Protein AF-A0A2V1AL16-F1 (afdb_monomer)

Nearest PDB structures (foldseek):
  6m6v-assembly1_A  TM=3.620E-01  e=5.597E-01  Shewanella oneidensis MR-1
  3s55-assembly2_G  TM=5.276E-01  e=3.632E+00  Mycobacteroides abscessus ATCC 19977
  3s55-assembly1_C  TM=5.283E-01  e=9.846E+00  Mycobacteroides abscessus ATCC 19977

Sequence (137 aa):
MDQFATSSAKLKAVLPACAETHNATAFFKFTGDDHTVYLQTIDGVSSRDIDELGMDNREGNERVAKADAFMRCIWDSGADCSFAPSENTIKYDEVMNDTPESWAQAAEGAADSYFRMQQYVNHHHPEACIPCESEPL

Organism: NCBI:txid1231522

Foldseek 3Di:
DQLLVQLVVLCVVQVVVLCVVFVWDWDWFQFLAHIEIETQDTPNHGLVVLVVVDLVCCVPDPRSVSVVVSCVSSVVSVHHYDYDNDPVVDDCVGTDDSDPVSSVSSVVVVVVVVVVVVVVCCVPPVVPDDPPPDDDD

Structure (mmCIF, N/CA/C/O backbone):
data_AF-A0A2V1AL16-F1
#
_entry.id   AF-A0A2V1AL16-F1
#
loop_
_atom_site.group_PDB
_atom_site.id
_atom_site.type_symbol
_atom_site.label_atom_id
_atom_site.label_alt_id
_atom_site.label_comp_id
_atom_site.label_asym_id
_atom_site.label_entity_id
_atom_site.label_seq_id
_atom_site.pdbx_PDB_ins_code
_atom_site.Cartn_x
_atom_site.Cartn_y
_atom_site.Cartn_z
_atom_site.occupancy
_atom_site.B_iso_or_equiv
_atom_site.auth_seq_id
_atom_site.auth_comp_id
_atom_site.auth_asym_id
_atom_site.auth_atom_id
_atom_site.pdbx_PDB_model_num
ATOM 1 N N . MET A 1 1 ? 2.500 -8.222 -19.487 1.00 54.00 1 MET A N 1
ATOM 2 C CA . MET A 1 1 ? 1.603 -7.187 -18.935 1.00 54.00 1 MET A CA 1
ATOM 3 C C . MET A 1 1 ? 2.444 -6.421 -17.932 1.00 54.00 1 MET A C 1
ATOM 5 O O . MET A 1 1 ? 3.154 -7.084 -17.190 1.00 54.00 1 MET A O 1
ATOM 9 N N . ASP A 1 2 ? 2.473 -5.092 -17.996 1.00 83.56 2 ASP A N 1
ATOM 10 C CA . ASP A 1 2 ? 3.287 -4.264 -17.094 1.00 83.56 2 ASP A CA 1
ATOM 11 C C . ASP A 1 2 ? 2.801 -4.460 -15.643 1.00 83.56 2 ASP A C 1
ATOM 13 O O . ASP A 1 2 ? 1.608 -4.292 -15.353 1.00 83.56 2 ASP A O 1
ATOM 17 N N . GLN A 1 3 ? 3.700 -4.921 -14.768 1.00 89.00 3 GLN A N 1
ATOM 18 C CA . GLN A 1 3 ? 3.400 -5.233 -13.369 1.00 89.00 3 GLN A CA 1
ATOM 19 C C . GLN A 1 3 ? 2.920 -3.986 -12.625 1.00 89.00 3 GLN A C 1
ATOM 21 O O . GLN A 1 3 ? 1.909 -4.061 -11.926 1.00 89.00 3 GLN A O 1
ATOM 26 N N . PHE A 1 4 ? 3.560 -2.838 -12.851 1.00 92.81 4 PHE A N 1
ATOM 27 C CA . PHE A 1 4 ? 3.212 -1.579 -12.199 1.00 92.81 4 PHE A CA 1
ATOM 28 C C . PHE A 1 4 ? 1.850 -1.071 -12.670 1.00 92.81 4 PHE A C 1
ATOM 30 O O . PHE A 1 4 ? 1.002 -0.709 -11.855 1.00 92.81 4 PHE A O 1
ATOM 37 N N . ALA A 1 5 ? 1.571 -1.157 -13.974 1.00 93.00 5 ALA A N 1
ATOM 38 C CA . ALA A 1 5 ? 0.250 -0.822 -14.504 1.00 93.00 5 ALA A CA 1
ATOM 39 C C . ALA A 1 5 ? -0.857 -1.700 -13.893 1.00 93.00 5 ALA A C 1
ATOM 41 O O . ALA A 1 5 ? -1.951 -1.223 -13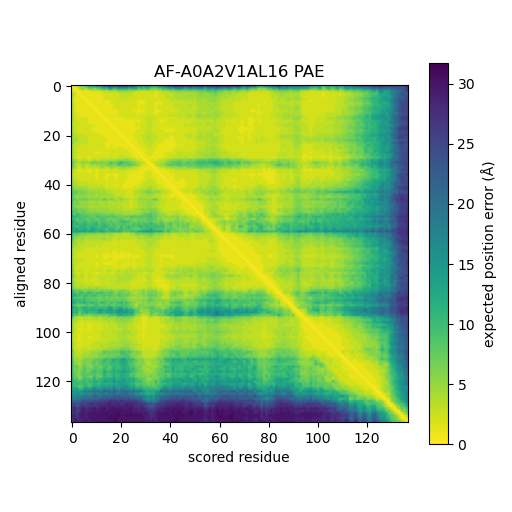.577 1.00 93.00 5 ALA A O 1
ATOM 42 N N . THR A 1 6 ? -0.568 -2.991 -13.712 1.00 93.62 6 THR A N 1
ATOM 43 C CA . THR A 1 6 ? -1.506 -3.957 -13.128 1.00 93.62 6 THR A CA 1
ATOM 44 C C . THR A 1 6 ? -1.742 -3.675 -11.642 1.00 93.62 6 THR A C 1
ATOM 46 O O . THR A 1 6 ? -2.897 -3.647 -11.215 1.00 93.62 6 THR A O 1
ATOM 49 N N . SER A 1 7 ? -0.677 -3.432 -10.873 1.00 94.19 7 SER A N 1
ATOM 50 C CA . SER A 1 7 ? -0.742 -3.086 -9.446 1.00 94.19 7 SER A CA 1
ATOM 51 C C . SER A 1 7 ? -1.509 -1.779 -9.224 1.00 94.19 7 SER A C 1
ATOM 53 O O . SER A 1 7 ? -2.507 -1.763 -8.500 1.00 94.19 7 SER A O 1
ATOM 55 N N . SER A 1 8 ? -1.164 -0.721 -9.968 1.00 95.44 8 SER A N 1
ATOM 56 C CA . SER A 1 8 ? -1.859 0.574 -9.945 1.00 95.44 8 SER A CA 1
ATOM 57 C C . SER A 1 8 ? -3.364 0.434 -10.202 1.00 95.44 8 SER A C 1
ATOM 59 O O . SER A 1 8 ? -4.188 0.958 -9.447 1.00 95.44 8 SER A O 1
ATOM 61 N N . ALA A 1 9 ? -3.751 -0.304 -11.250 1.00 95.38 9 ALA A N 1
ATOM 62 C CA . ALA A 1 9 ? -5.157 -0.513 -11.587 1.00 95.38 9 ALA A CA 1
ATOM 63 C C . ALA A 1 9 ? -5.909 -1.286 -10.492 1.00 95.38 9 ALA A C 1
ATOM 65 O O . ALA A 1 9 ? -7.030 -0.914 -10.135 1.00 95.38 9 ALA A O 1
ATOM 66 N N . LYS A 1 10 ? -5.291 -2.333 -9.928 1.00 95.81 10 LYS A N 1
ATOM 67 C CA . LYS A 1 10 ? -5.871 -3.105 -8.822 1.00 95.81 10 LYS A CA 1
ATOM 68 C C . LYS A 1 10 ? -6.029 -2.259 -7.564 1.00 95.81 10 LYS A C 1
ATOM 70 O O . LYS A 1 10 ? -7.109 -2.269 -6.983 1.00 95.81 10 LYS A O 1
ATOM 75 N N . LEU A 1 11 ? -5.013 -1.491 -7.171 1.00 96.25 11 LEU A N 1
ATOM 76 C CA . LEU A 1 11 ? -5.077 -0.603 -6.007 1.00 96.25 11 LEU A CA 1
ATOM 77 C C . LEU A 1 11 ? -6.179 0.445 -6.150 1.00 96.25 11 LEU A C 1
ATOM 79 O O . LEU A 1 11 ? -6.966 0.628 -5.225 1.00 96.25 11 LEU A O 1
ATOM 83 N N . LYS A 1 12 ? -6.299 1.083 -7.321 1.00 96.12 12 LYS A N 1
ATOM 84 C CA . LYS A 1 12 ? -7.371 2.056 -7.600 1.00 96.12 12 LYS A CA 1
ATOM 85 C C . LYS A 1 12 ? -8.770 1.446 -7.463 1.00 96.12 12 LYS A C 1
ATOM 87 O O . LYS A 1 12 ? -9.699 2.160 -7.098 1.00 96.12 12 LYS A O 1
ATOM 92 N N . ALA A 1 13 ? -8.920 0.151 -7.742 1.00 95.56 13 ALA A N 1
ATOM 93 C CA . ALA A 1 13 ? -10.191 -0.558 -7.620 1.00 95.56 13 ALA A CA 1
ATOM 94 C C . ALA A 1 13 ? -10.463 -1.081 -6.198 1.00 95.56 13 ALA A C 1
ATOM 96 O O . ALA A 1 13 ? -11.575 -0.946 -5.694 1.00 95.56 13 ALA A O 1
ATOM 97 N N . VAL A 1 14 ? -9.463 -1.692 -5.559 1.00 96.25 14 VAL A N 1
ATOM 98 C CA . VAL A 1 14 ? -9.622 -2.467 -4.319 1.00 96.25 14 VAL A CA 1
ATOM 99 C C . VAL A 1 14 ? -9.445 -1.605 -3.071 1.00 96.25 14 VAL A C 1
ATOM 101 O O . VAL A 1 14 ? -10.194 -1.772 -2.110 1.00 96.25 14 VAL A O 1
ATOM 104 N N . LEU A 1 15 ? -8.502 -0.654 -3.076 1.00 96.69 15 LEU A N 1
ATOM 105 C CA . LEU A 1 15 ? -8.163 0.120 -1.880 1.00 96.69 15 LEU A CA 1
ATOM 106 C C . LEU A 1 15 ? -9.364 0.883 -1.293 1.00 96.69 15 LEU A C 1
ATOM 108 O O . LEU A 1 15 ? -9.549 0.787 -0.080 1.00 96.69 15 LEU A O 1
ATOM 112 N N . PRO A 1 16 ? -10.216 1.578 -2.080 1.00 97.50 16 PRO A N 1
ATOM 113 C CA . PRO A 1 16 ? -11.381 2.266 -1.521 1.00 97.50 16 PRO A CA 1
ATOM 114 C C . PRO A 1 16 ? -12.361 1.309 -0.830 1.00 97.50 16 PRO A C 1
ATOM 116 O O . PRO A 1 16 ? -12.853 1.611 0.253 1.00 97.50 16 PRO A O 1
ATOM 119 N N . ALA A 1 17 ? -12.597 0.130 -1.416 1.00 96.25 17 ALA A N 1
ATOM 120 C CA . ALA A 1 17 ? -13.508 -0.868 -0.860 1.00 96.25 17 ALA A CA 1
ATOM 121 C C . ALA A 1 17 ? -12.950 -1.511 0.421 1.00 96.25 17 ALA A C 1
ATOM 123 O O . ALA A 1 17 ? -13.685 -1.695 1.394 1.00 96.25 17 ALA A O 1
ATOM 124 N N . CYS A 1 18 ? -11.649 -1.815 0.454 1.00 96.56 18 CYS A N 1
ATOM 125 C CA . CYS A 1 18 ? -10.980 -2.296 1.664 1.00 96.56 18 CYS A CA 1
ATOM 126 C C . CYS A 1 18 ? -10.981 -1.232 2.766 1.00 96.56 18 CYS A C 1
ATOM 128 O O . CYS A 1 18 ? -11.258 -1.544 3.923 1.00 96.56 18 CYS A O 1
ATOM 130 N N . ALA A 1 19 ? -10.713 0.027 2.411 1.00 96.56 19 ALA A N 1
ATOM 131 C CA . ALA A 1 19 ? -10.742 1.145 3.343 1.00 96.56 19 ALA A CA 1
ATOM 132 C C . ALA A 1 19 ? -12.130 1.322 3.974 1.00 96.56 19 ALA A C 1
ATOM 134 O O . ALA A 1 19 ? -12.234 1.443 5.191 1.00 96.56 19 ALA A O 1
ATOM 135 N N . GLU A 1 20 ? -13.199 1.251 3.180 1.00 96.56 20 GLU A N 1
ATOM 136 C CA . GLU A 1 20 ? -14.573 1.310 3.686 1.00 96.56 20 GLU A CA 1
ATOM 137 C C . GLU A 1 20 ? -14.910 0.111 4.586 1.00 96.56 20 GLU A C 1
ATOM 139 O O . GLU A 1 20 ? -15.375 0.290 5.710 1.00 96.56 20 GLU A O 1
ATOM 144 N N . THR A 1 21 ? -14.609 -1.110 4.131 1.00 95.62 21 THR A N 1
ATOM 145 C CA . THR A 1 21 ? -14.913 -2.358 4.858 1.00 95.62 21 THR A CA 1
ATOM 146 C C . THR A 1 21 ? -14.247 -2.411 6.232 1.00 95.62 21 THR A C 1
ATOM 148 O O . THR A 1 21 ? -14.833 -2.913 7.191 1.00 95.62 21 THR A O 1
ATOM 151 N N . HIS A 1 22 ? -13.023 -1.894 6.329 1.00 94.69 22 HIS A N 1
ATOM 152 C CA . HIS A 1 22 ? -12.223 -1.918 7.550 1.00 94.69 22 HIS A CA 1
ATOM 153 C C . HIS A 1 22 ? -12.210 -0.581 8.301 1.00 94.69 22 HIS A C 1
ATOM 155 O O . HIS A 1 22 ? -11.465 -0.454 9.272 1.00 94.69 22 HIS A O 1
ATOM 161 N N . ASN A 1 23 ? -13.001 0.411 7.864 1.00 95.62 23 ASN A N 1
ATOM 162 C CA . ASN A 1 23 ? -13.009 1.764 8.431 1.00 95.62 23 ASN A CA 1
ATOM 163 C C . ASN A 1 23 ? -11.578 2.319 8.591 1.00 95.62 23 ASN A C 1
ATOM 165 O O . ASN A 1 23 ? -11.144 2.754 9.665 1.00 95.62 23 ASN A O 1
ATOM 169 N N . ALA A 1 24 ? -10.811 2.201 7.510 1.00 95.56 24 ALA A N 1
ATOM 170 C CA . ALA A 1 24 ? -9.411 2.560 7.442 1.00 95.56 24 ALA A CA 1
ATOM 171 C C . ALA A 1 24 ? -9.202 3.843 6.637 1.00 95.56 24 ALA A C 1
ATOM 173 O O . ALA A 1 24 ? -9.853 4.079 5.621 1.00 95.56 24 ALA A O 1
ATOM 174 N N . THR A 1 25 ? -8.227 4.640 7.065 1.00 95.75 25 THR A N 1
ATOM 175 C CA . THR A 1 25 ? -7.685 5.732 6.259 1.00 95.75 25 THR A CA 1
ATOM 176 C C . THR A 1 25 ? -6.362 5.257 5.694 1.00 95.75 25 THR A C 1
ATOM 178 O O . THR A 1 25 ? -5.408 5.032 6.442 1.00 95.75 25 THR A O 1
ATOM 181 N N . ALA A 1 26 ? -6.315 5.082 4.380 1.00 94.94 26 ALA A N 1
ATOM 182 C CA . ALA A 1 26 ? -5.127 4.641 3.676 1.00 94.94 26 ALA A CA 1
ATOM 183 C C . ALA A 1 26 ? -5.039 5.302 2.302 1.00 94.94 26 ALA A C 1
ATOM 185 O O . ALA A 1 26 ? -6.042 5.694 1.707 1.00 94.94 26 ALA A O 1
ATOM 186 N N . PHE A 1 27 ? -3.822 5.408 1.797 1.00 93.75 27 PHE A N 1
ATOM 187 C CA . PHE A 1 27 ? -3.521 5.899 0.458 1.00 93.75 27 PHE A CA 1
ATOM 188 C C . PHE A 1 27 ? -2.301 5.143 -0.056 1.00 93.75 27 PHE A C 1
ATOM 190 O O . PHE A 1 27 ? -1.593 4.515 0.725 1.00 93.75 27 PHE A O 1
ATOM 197 N N . PHE A 1 28 ? -2.039 5.189 -1.356 1.00 94.56 28 PHE A N 1
ATOM 198 C CA . PHE A 1 28 ? -0.862 4.539 -1.919 1.00 94.56 28 PHE A CA 1
ATOM 199 C C . PHE A 1 28 ? -0.013 5.526 -2.708 1.00 94.56 28 PHE A C 1
ATOM 201 O O . PHE A 1 28 ? -0.518 6.529 -3.224 1.00 94.56 28 PHE A O 1
ATOM 208 N N . LYS A 1 29 ? 1.283 5.239 -2.784 1.00 93.88 29 LYS A N 1
ATOM 209 C CA . LYS A 1 29 ? 2.242 5.944 -3.635 1.00 93.88 29 LYS A CA 1
ATOM 210 C C . LYS A 1 29 ? 2.990 4.936 -4.488 1.00 93.88 29 LYS A C 1
ATOM 212 O O . LYS A 1 29 ? 3.108 3.777 -4.107 1.00 93.88 29 LYS A O 1
ATOM 217 N N . PHE A 1 30 ? 3.465 5.397 -5.635 1.00 93.12 30 PHE A N 1
ATOM 218 C CA . PHE A 1 30 ? 4.435 4.664 -6.430 1.00 93.12 30 PHE A CA 1
ATOM 219 C C . PHE A 1 30 ? 5.833 5.141 -6.035 1.00 93.12 30 PHE A C 1
ATOM 221 O O . PHE A 1 30 ? 6.071 6.350 -5.962 1.00 93.12 30 PHE A O 1
ATOM 228 N N . THR A 1 31 ? 6.724 4.207 -5.740 1.00 85.62 31 THR A N 1
ATOM 229 C CA . THR A 1 31 ? 8.147 4.456 -5.517 1.00 85.62 31 THR A CA 1
ATOM 230 C C . THR A 1 31 ? 8.939 3.929 -6.709 1.00 85.62 31 THR A C 1
ATOM 232 O O . THR A 1 31 ? 8.381 3.278 -7.589 1.00 85.62 31 THR A O 1
ATOM 235 N N . GLY A 1 32 ? 10.240 4.211 -6.768 1.00 80.25 32 GLY A N 1
ATOM 236 C CA . GLY A 1 32 ? 11.105 3.667 -7.824 1.00 80.25 32 GLY A CA 1
ATOM 237 C C . GLY A 1 32 ? 11.156 2.135 -7.889 1.00 80.25 32 GLY A C 1
ATOM 238 O O . GLY A 1 32 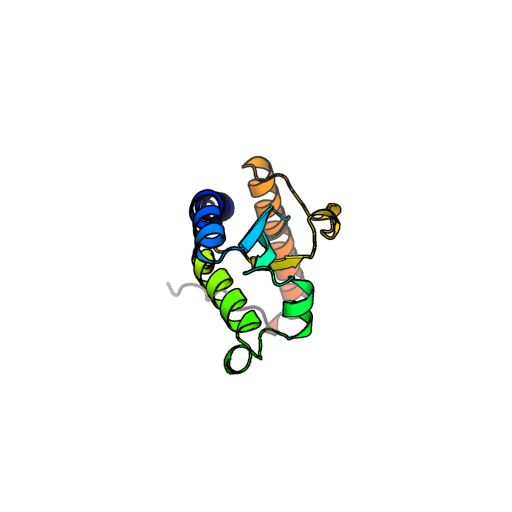? 11.642 1.607 -8.887 1.00 80.25 32 GLY A O 1
ATOM 239 N N . ASP A 1 33 ? 10.632 1.448 -6.870 1.00 81.81 33 ASP A N 1
ATOM 240 C CA . ASP A 1 33 ? 10.670 -0.006 -6.746 1.00 81.81 33 ASP A CA 1
ATOM 241 C C . ASP A 1 33 ? 9.281 -0.657 -6.893 1.00 81.81 33 ASP A C 1
ATOM 243 O O . ASP A 1 33 ? 9.168 -1.657 -7.602 1.00 81.81 33 ASP A O 1
ATOM 247 N N . ASP A 1 34 ? 8.221 -0.113 -6.271 1.00 89.62 34 ASP A N 1
ATOM 248 C CA . ASP A 1 34 ? 6.849 -0.651 -6.372 1.00 89.62 34 ASP A CA 1
ATOM 249 C C . ASP A 1 34 ? 5.776 0.346 -5.871 1.00 89.62 34 ASP A C 1
ATOM 251 O O . ASP A 1 34 ? 6.051 1.489 -5.501 1.00 89.62 34 ASP A O 1
ATOM 255 N N . HIS A 1 35 ? 4.512 -0.073 -5.834 1.00 94.00 35 HIS A N 1
ATOM 256 C CA . HIS A 1 35 ? 3.457 0.607 -5.095 1.00 94.00 35 HIS A CA 1
ATOM 257 C C . HIS A 1 35 ? 3.499 0.246 -3.609 1.00 94.00 35 HIS A C 1
ATOM 259 O O . HIS A 1 35 ? 3.487 -0.924 -3.236 1.00 94.00 35 HIS A O 1
ATOM 265 N N . THR A 1 36 ? 3.430 1.259 -2.747 1.00 93.38 36 THR A N 1
ATOM 266 C CA . THR A 1 36 ? 3.292 1.088 -1.295 1.00 93.38 36 THR A CA 1
ATOM 267 C C . THR A 1 36 ? 1.985 1.703 -0.816 1.00 93.38 36 THR A C 1
ATOM 269 O O . THR A 1 36 ? 1.706 2.880 -1.064 1.00 93.38 36 THR A O 1
ATOM 272 N N . VAL A 1 37 ? 1.184 0.917 -0.099 1.00 94.56 37 VAL A N 1
ATOM 273 C CA . VAL A 1 37 ? 0.000 1.365 0.634 1.00 94.56 37 VAL A CA 1
ATOM 274 C C . VAL A 1 37 ? 0.414 1.807 2.032 1.00 94.56 37 VAL A C 1
ATOM 276 O O . VAL A 1 37 ? 1.003 1.050 2.799 1.00 94.56 37 VAL A O 1
ATOM 279 N N . TYR A 1 38 ? 0.058 3.034 2.384 1.00 93.81 38 TYR A N 1
ATOM 280 C CA . TYR A 1 38 ? 0.290 3.621 3.692 1.00 93.81 38 TYR A CA 1
ATOM 281 C C . TYR A 1 38 ? -1.005 3.634 4.491 1.00 93.81 38 TYR A C 1
ATOM 283 O O . TYR A 1 38 ? -1.950 4.353 4.154 1.00 93.81 38 TYR A O 1
ATOM 291 N N . LEU A 1 39 ? -1.039 2.854 5.569 1.00 94.38 39 LEU A N 1
ATOM 292 C CA . LEU A 1 39 ? -2.144 2.840 6.520 1.00 94.38 39 LEU A CA 1
ATOM 293 C C . LEU A 1 39 ? -1.916 3.921 7.589 1.00 94.38 39 LEU A C 1
ATOM 295 O O . LEU A 1 39 ? -0.895 3.907 8.279 1.00 94.38 39 LEU A O 1
ATOM 299 N N . GLN A 1 40 ? -2.869 4.848 7.731 1.00 94.25 40 GLN A N 1
ATOM 300 C CA . GLN A 1 40 ? -2.845 5.920 8.739 1.00 94.25 40 GLN A CA 1
ATOM 301 C C . GLN A 1 40 ? -3.659 5.568 9.977 1.00 94.25 40 GLN A C 1
ATOM 303 O O . GLN A 1 40 ? -3.209 5.766 11.105 1.00 94.25 40 GLN A O 1
ATOM 308 N N . THR A 1 41 ? -4.869 5.057 9.770 1.00 94.12 41 THR A N 1
ATOM 309 C CA . THR A 1 41 ? -5.781 4.675 10.850 1.00 94.12 41 THR A CA 1
ATOM 310 C C . THR A 1 41 ? -6.622 3.484 10.433 1.00 94.12 41 THR A C 1
ATOM 312 O O . THR A 1 41 ? -6.933 3.354 9.253 1.00 94.12 41 THR A O 1
ATOM 315 N N . ILE A 1 42 ? -7.074 2.683 11.392 1.00 94.19 42 ILE A N 1
ATOM 316 C CA . ILE A 1 42 ? -8.062 1.618 11.184 1.00 94.19 42 ILE A CA 1
ATOM 317 C C . ILE A 1 42 ? -8.969 1.530 12.407 1.00 94.19 42 ILE A C 1
ATOM 319 O O . ILE A 1 42 ? -8.483 1.493 13.536 1.00 94.19 42 ILE A O 1
ATOM 323 N N . ASP A 1 43 ? -10.285 1.573 12.207 1.00 89.94 43 ASP A N 1
ATOM 324 C CA . ASP A 1 43 ? -11.270 1.584 13.298 1.00 89.94 43 ASP A CA 1
ATOM 325 C C . ASP A 1 43 ? -10.999 2.654 14.379 1.00 89.94 43 ASP A C 1
ATOM 327 O O . ASP A 1 43 ? -11.198 2.448 15.577 1.00 89.94 43 ASP A O 1
ATOM 331 N N . GLY A 1 44 ? -10.506 3.824 13.959 1.00 86.44 44 GLY A N 1
ATOM 332 C CA . GLY A 1 44 ? -10.147 4.929 14.858 1.00 86.44 44 GLY A CA 1
ATOM 333 C C . GLY A 1 44 ? -8.852 4.727 15.660 1.00 86.44 44 GLY A C 1
ATOM 334 O O . GLY A 1 44 ? -8.500 5.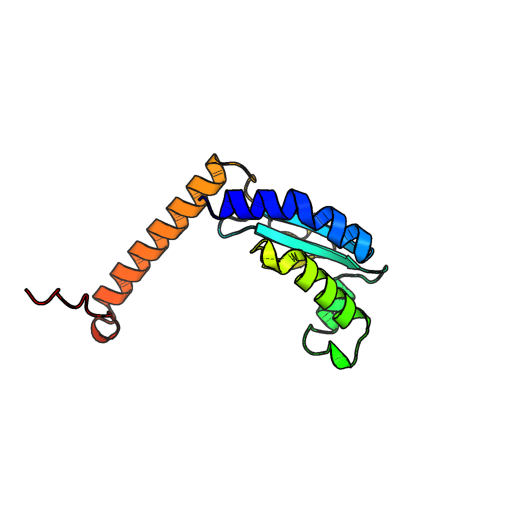590 16.461 1.00 86.44 44 GLY A O 1
ATOM 335 N N . VAL A 1 45 ? -8.127 3.626 15.444 1.00 89.06 45 VAL A N 1
ATOM 336 C CA . VAL A 1 45 ? -6.796 3.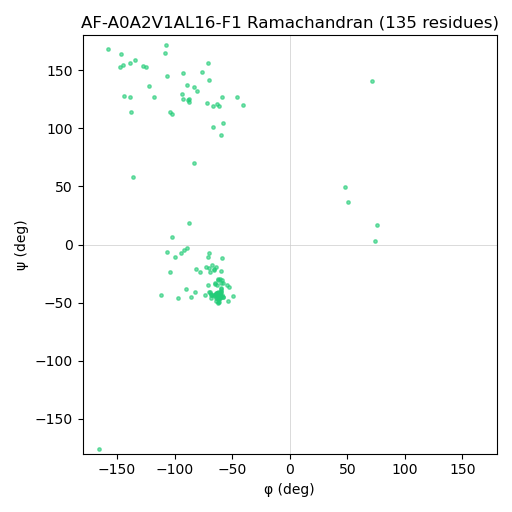369 16.013 1.00 89.06 45 VAL A CA 1
ATOM 337 C C . VAL A 1 45 ? -5.729 3.917 15.073 1.00 89.06 45 VAL A C 1
ATOM 339 O O . VAL A 1 45 ? -5.827 3.739 13.858 1.00 89.06 45 VAL A O 1
ATOM 342 N N . SER A 1 46 ? -4.707 4.575 15.622 1.00 90.81 46 SER A N 1
ATOM 343 C CA . SER A 1 46 ? -3.611 5.118 14.819 1.00 90.81 46 SER A CA 1
ATOM 344 C C . SER A 1 46 ? -2.641 4.026 14.361 1.00 90.81 46 SER A C 1
ATOM 346 O O . SER A 1 46 ? -2.400 3.047 15.067 1.00 90.81 46 SER A O 1
ATOM 348 N N . SER A 1 47 ? -2.040 4.216 13.188 1.00 87.31 47 SER A N 1
ATOM 349 C CA . SER A 1 47 ? -1.005 3.323 12.663 1.00 87.31 47 SER A CA 1
ATOM 350 C C . SER A 1 47 ? 0.224 3.245 13.564 1.00 87.31 47 SER A C 1
ATOM 352 O O . SER A 1 47 ? 0.826 2.185 13.664 1.00 87.31 47 SER A O 1
ATOM 354 N N . ARG A 1 48 ? 0.537 4.321 14.296 1.00 87.31 48 ARG A N 1
ATOM 355 C CA . ARG A 1 48 ? 1.600 4.334 15.307 1.00 87.31 48 ARG A CA 1
ATOM 356 C C . ARG A 1 48 ? 1.328 3.348 16.441 1.00 87.31 48 ARG A C 1
ATOM 358 O O . ARG A 1 48 ? 2.223 2.604 16.817 1.00 87.31 48 ARG A O 1
ATOM 365 N N . ASP A 1 49 ? 0.106 3.328 16.968 1.00 86.62 49 ASP A N 1
ATOM 366 C CA . ASP A 1 49 ? -0.241 2.409 18.058 1.00 86.62 49 ASP A CA 1
ATOM 367 C C . ASP A 1 49 ? -0.165 0.949 17.596 1.00 86.62 49 ASP A C 1
ATOM 369 O O . ASP A 1 49 ? 0.153 0.063 18.381 1.00 86.62 49 ASP A O 1
ATOM 373 N N . ILE A 1 50 ? -0.480 0.687 16.326 1.00 86.44 50 ILE A N 1
ATOM 374 C CA . ILE A 1 50 ? -0.421 -0.655 15.734 1.00 86.44 50 ILE A CA 1
ATOM 375 C C . ILE A 1 50 ? 1.031 -1.072 15.502 1.00 86.44 50 ILE A C 1
ATOM 377 O O . ILE A 1 50 ? 1.395 -2.197 15.837 1.00 86.44 50 ILE A O 1
ATOM 381 N N . ASP A 1 51 ? 1.856 -0.164 14.984 1.00 85.19 51 ASP A N 1
ATOM 382 C CA . ASP A 1 51 ? 3.284 -0.385 14.757 1.00 85.19 51 ASP A CA 1
ATOM 383 C C . ASP A 1 51 ? 4.024 -0.672 16.074 1.00 85.19 51 ASP A C 1
ATOM 385 O O . ASP A 1 51 ? 4.749 -1.659 16.179 1.00 85.19 51 ASP A O 1
ATOM 389 N N . GLU A 1 52 ? 3.740 0.098 17.133 1.00 85.94 52 GLU A N 1
ATOM 390 C CA . GLU A 1 52 ? 4.293 -0.124 18.479 1.00 85.94 52 GLU A CA 1
ATOM 391 C C . GLU A 1 52 ? 3.871 -1.477 19.083 1.00 85.94 52 GLU A C 1
ATOM 393 O O . GLU A 1 52 ? 4.612 -2.069 19.872 1.00 85.94 52 GLU A O 1
ATOM 398 N N . LEU A 1 53 ? 2.690 -1.986 18.716 1.00 84.81 53 LEU A N 1
ATOM 399 C CA . LEU A 1 53 ? 2.215 -3.304 19.138 1.00 84.81 53 LEU A CA 1
ATOM 400 C C . LEU A 1 53 ? 2.861 -4.445 18.347 1.00 84.81 53 LEU A C 1
ATOM 402 O O . LEU A 1 53 ? 2.917 -5.555 18.869 1.00 84.81 53 LEU A O 1
ATOM 406 N N . GLY A 1 54 ? 3.350 -4.196 17.132 1.00 82.19 54 GLY A N 1
ATOM 407 C CA . GLY A 1 54 ? 3.985 -5.188 16.269 1.00 82.19 54 GLY A CA 1
ATOM 408 C C . GLY A 1 54 ? 3.016 -6.216 15.665 1.00 82.19 54 GLY A C 1
ATOM 409 O O . GLY A 1 54 ? 2.111 -6.738 16.322 1.00 82.19 54 GLY A O 1
ATOM 410 N N . MET A 1 55 ? 3.245 -6.565 14.396 1.00 83.25 55 MET A N 1
ATOM 411 C CA . MET A 1 55 ? 2.372 -7.476 13.637 1.00 83.25 55 MET A CA 1
ATOM 412 C C . MET A 1 55 ? 2.347 -8.918 14.173 1.00 83.25 55 MET A C 1
ATOM 414 O O . MET A 1 55 ? 1.364 -9.635 13.978 1.00 83.25 55 MET A O 1
ATOM 418 N N . ASP A 1 56 ? 3.373 -9.330 14.920 1.00 83.25 56 ASP A N 1
ATOM 419 C CA . ASP A 1 56 ? 3.460 -10.670 15.515 1.00 83.25 56 ASP A CA 1
ATOM 420 C C . ASP A 1 56 ? 2.417 -10.910 16.622 1.00 83.25 56 ASP A C 1
ATOM 422 O O . ASP A 1 56 ? 2.096 -12.053 16.947 1.00 83.25 56 ASP A O 1
ATOM 426 N N . ASN A 1 57 ? 1.812 -9.849 17.169 1.00 78.44 57 ASN A N 1
ATOM 427 C CA . ASN A 1 57 ? 0.815 -9.937 18.241 1.00 78.44 57 ASN A CA 1
ATOM 428 C C . ASN A 1 57 ? -0.632 -10.122 17.741 1.00 78.44 57 ASN A C 1
ATOM 430 O O . ASN A 1 57 ? -1.585 -9.909 18.498 1.00 78.44 57 ASN A O 1
ATOM 434 N N . ARG A 1 58 ? -0.822 -10.549 16.485 1.00 76.81 58 ARG A N 1
ATOM 435 C CA . ARG A 1 58 ? -2.142 -10.662 15.831 1.00 76.81 58 ARG A CA 1
ATOM 436 C C . ARG A 1 58 ? -3.171 -11.512 16.590 1.00 76.81 58 ARG A C 1
ATOM 438 O O . ARG A 1 58 ? -4.352 -11.197 16.560 1.00 76.81 58 ARG A O 1
ATOM 445 N N . GLU A 1 59 ? -2.751 -12.583 17.268 1.00 75.75 59 GLU A N 1
ATOM 446 C CA . GLU A 1 59 ? -3.672 -13.519 17.945 1.00 75.75 59 GLU A CA 1
ATOM 447 C C . GLU A 1 59 ? -4.125 -13.014 19.323 1.00 75.75 59 GLU A C 1
ATOM 449 O O . GLU A 1 59 ? -5.164 -13.434 19.829 1.00 75.75 59 GLU A O 1
ATOM 454 N N . GLY A 1 60 ? -3.368 -12.090 19.922 1.00 80.31 60 GLY A N 1
ATOM 455 C CA . GLY A 1 60 ? -3.647 -11.523 21.243 1.00 80.31 60 GLY A CA 1
ATOM 456 C C . GLY A 1 60 ? -4.169 -10.087 21.215 1.00 80.31 60 GLY A C 1
ATOM 457 O O . GLY A 1 60 ? -4.519 -9.556 22.269 1.00 80.31 60 GLY A O 1
ATOM 458 N N . ASN A 1 61 ? -4.208 -9.440 20.044 1.00 86.56 61 ASN A N 1
ATOM 459 C CA . ASN A 1 61 ? -4.552 -8.029 19.928 1.00 86.56 61 ASN A CA 1
ATOM 460 C C . ASN A 1 61 ? -5.486 -7.744 18.743 1.00 86.56 61 ASN A C 1
ATOM 462 O O . ASN A 1 61 ? -5.094 -7.824 17.580 1.00 86.56 61 ASN A O 1
ATOM 466 N N . GLU A 1 62 ? -6.713 -7.324 19.054 1.00 87.56 62 GLU A N 1
ATOM 467 C CA . GLU A 1 62 ? -7.745 -6.996 18.063 1.00 87.56 62 GLU A CA 1
ATOM 468 C C . GLU A 1 62 ? -7.300 -5.901 17.076 1.00 87.56 62 GLU A C 1
ATOM 470 O O . GLU A 1 62 ? -7.660 -5.944 15.902 1.00 87.56 62 GLU A O 1
ATOM 475 N N . ARG A 1 63 ? -6.484 -4.934 17.518 1.00 87.44 63 ARG A N 1
ATOM 476 C CA . ARG A 1 63 ? -6.010 -3.830 16.665 1.00 87.44 63 ARG A CA 1
ATOM 477 C C . ARG A 1 63 ? -5.080 -4.343 15.571 1.00 87.44 63 ARG A C 1
ATOM 479 O O . ARG A 1 63 ? -5.225 -3.970 14.411 1.00 87.44 63 ARG A O 1
ATOM 486 N N . VAL A 1 64 ? -4.170 -5.242 15.943 1.00 88.31 64 VAL A N 1
ATOM 487 C CA . VAL A 1 64 ? -3.237 -5.889 15.012 1.00 88.31 64 VAL A CA 1
ATOM 488 C C . VAL A 1 64 ? -3.989 -6.842 14.079 1.00 88.31 64 VAL A C 1
ATOM 490 O O . VAL A 1 64 ? -3.751 -6.831 12.876 1.00 88.31 64 VAL A O 1
ATOM 493 N N . ALA A 1 65 ? -4.963 -7.601 14.596 1.00 90.75 65 ALA A N 1
ATOM 494 C CA . ALA A 1 65 ? -5.800 -8.485 13.779 1.00 90.75 65 ALA A CA 1
ATOM 495 C C . ALA A 1 65 ? -6.584 -7.727 12.691 1.00 90.75 65 ALA A C 1
ATOM 497 O O . ALA A 1 65 ? -6.717 -8.207 11.566 1.00 90.75 65 ALA A O 1
ATOM 498 N N . LYS A 1 66 ? -7.084 -6.527 13.003 1.00 90.38 66 LYS A N 1
ATOM 499 C CA . LYS A 1 66 ? -7.770 -5.670 12.026 1.00 90.38 66 LYS A CA 1
ATOM 500 C C . LYS A 1 66 ? -6.821 -5.140 10.959 1.00 90.38 66 LYS A C 1
ATOM 502 O O . LYS A 1 66 ? -7.172 -5.171 9.781 1.00 90.38 66 LYS A O 1
ATOM 507 N N . ALA A 1 67 ? -5.627 -4.694 11.351 1.00 92.25 67 ALA A N 1
ATOM 508 C CA . ALA A 1 67 ? -4.607 -4.259 10.401 1.00 92.25 67 ALA A CA 1
ATOM 509 C C . ALA A 1 67 ? -4.200 -5.400 9.452 1.00 92.25 67 ALA A C 1
ATOM 511 O O . ALA A 1 67 ? -4.143 -5.190 8.244 1.00 92.25 67 ALA A O 1
ATOM 512 N N . ASP A 1 68 ? -4.024 -6.619 9.974 1.00 92.56 68 ASP A N 1
ATOM 513 C CA . ASP A 1 68 ? -3.763 -7.821 9.169 1.00 92.56 68 ASP A CA 1
ATOM 514 C C . ASP A 1 68 ? -4.913 -8.114 8.191 1.00 92.56 68 ASP A C 1
ATOM 516 O O . ASP A 1 68 ? -4.676 -8.385 7.017 1.00 92.56 68 ASP A O 1
ATOM 520 N N . ALA A 1 69 ? -6.170 -8.000 8.631 1.00 93.25 69 ALA A N 1
ATOM 521 C CA . ALA A 1 69 ? -7.325 -8.186 7.753 1.00 93.25 69 ALA A CA 1
ATOM 522 C C . ALA A 1 69 ? -7.357 -7.160 6.604 1.00 93.25 69 ALA A C 1
ATOM 524 O O . ALA A 1 69 ? -7.601 -7.537 5.457 1.00 93.25 69 ALA A O 1
ATOM 525 N N . PHE A 1 70 ? -7.041 -5.892 6.888 1.00 95.31 70 PHE A N 1
ATOM 526 C CA . PHE A 1 70 ? -6.896 -4.861 5.860 1.00 95.31 70 PHE A CA 1
ATOM 527 C C . PHE A 1 70 ? -5.749 -5.180 4.887 1.00 95.31 70 PHE A C 1
ATOM 529 O O . PHE A 1 70 ? -5.952 -5.122 3.675 1.00 95.31 70 PHE A O 1
ATOM 536 N N . MET A 1 71 ? -4.576 -5.583 5.389 1.00 93.75 71 MET A N 1
ATOM 537 C CA . MET A 1 71 ? -3.434 -5.981 4.551 1.00 93.75 71 MET A CA 1
ATOM 538 C C . MET A 1 71 ? -3.779 -7.161 3.637 1.00 93.75 71 MET A C 1
ATOM 540 O O . MET A 1 71 ? -3.447 -7.154 2.455 1.00 93.75 71 MET A O 1
ATOM 544 N N . ARG A 1 72 ? -4.519 -8.152 4.145 1.00 94.00 72 ARG A N 1
ATOM 545 C CA . ARG A 1 72 ? -5.016 -9.273 3.331 1.00 94.00 72 ARG A CA 1
ATOM 546 C C . ARG A 1 72 ? -6.012 -8.834 2.264 1.00 94.00 72 ARG A C 1
ATOM 548 O O . ARG A 1 72 ? -6.026 -9.421 1.189 1.00 94.00 72 ARG A O 1
ATOM 555 N N . CYS A 1 73 ? -6.829 -7.818 2.541 1.00 95.44 73 CYS A N 1
ATOM 556 C CA . CYS A 1 73 ? -7.795 -7.287 1.581 1.00 95.44 73 CYS A CA 1
ATOM 557 C C . CYS A 1 73 ? -7.106 -6.688 0.341 1.00 95.44 73 CYS A C 1
ATOM 559 O O . CYS A 1 73 ? -7.610 -6.825 -0.772 1.00 95.44 73 CYS A O 1
ATOM 561 N N . ILE A 1 74 ? -5.933 -6.074 0.520 1.00 95.25 74 ILE A N 1
ATOM 562 C CA . ILE A 1 74 ? -5.154 -5.470 -0.572 1.00 95.25 74 ILE A CA 1
ATOM 563 C C . ILE A 1 74 ? -4.078 -6.398 -1.152 1.00 95.25 74 ILE A C 1
ATOM 565 O O . ILE A 1 74 ? -3.497 -6.059 -2.173 1.00 95.25 74 ILE A O 1
ATOM 569 N N . TRP A 1 75 ? -3.828 -7.567 -0.555 1.00 92.44 75 TRP A N 1
ATOM 570 C CA . TRP A 1 75 ? -2.707 -8.459 -0.891 1.00 92.44 75 TRP A CA 1
ATOM 571 C C . TRP A 1 75 ? -2.563 -8.754 -2.391 1.00 92.44 75 TRP A C 1
ATOM 573 O O . TRP A 1 75 ? -1.475 -8.670 -2.960 1.00 92.44 75 TRP A O 1
ATOM 583 N N . ASP A 1 76 ? -3.677 -9.035 -3.067 1.00 89.81 76 ASP A N 1
ATOM 584 C CA . ASP A 1 76 ? -3.679 -9.393 -4.488 1.00 89.81 76 ASP A CA 1
ATOM 585 C C . ASP A 1 76 ? -3.338 -8.220 -5.421 1.00 89.81 76 ASP A C 1
ATOM 587 O O . ASP A 1 76 ? -3.175 -8.427 -6.633 1.00 89.81 76 ASP A O 1
ATOM 591 N N . SER A 1 77 ? -3.229 -6.992 -4.898 1.00 89.12 77 SER A N 1
ATOM 592 C CA . SER A 1 77 ? -2.728 -5.851 -5.661 1.00 89.12 77 SER A CA 1
ATOM 593 C C . SER A 1 77 ? -1.241 -5.979 -5.974 1.00 89.12 77 SER A C 1
ATOM 595 O O . SER A 1 77 ? -0.811 -5.420 -6.976 1.00 89.12 77 SER A O 1
ATOM 597 N N . GLY A 1 78 ? -0.490 -6.756 -5.184 1.00 87.56 78 GLY A N 1
ATOM 598 C CA . GLY A 1 78 ? 0.964 -6.867 -5.299 1.00 87.56 78 GLY A CA 1
ATOM 599 C C . GLY A 1 78 ? 1.707 -5.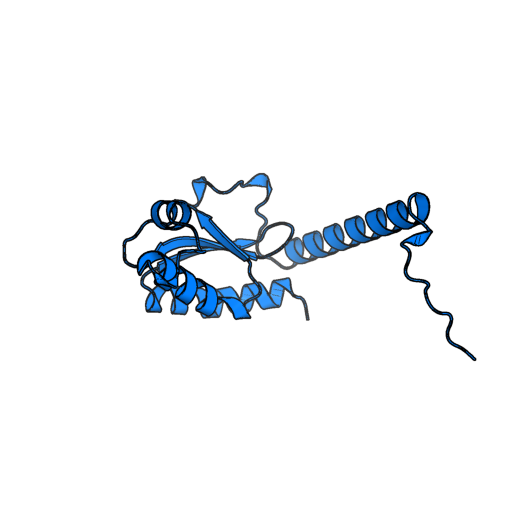656 -4.740 1.00 87.56 78 GLY A C 1
ATOM 600 O O . GLY A 1 78 ? 2.860 -5.470 -5.081 1.00 87.56 78 GLY A O 1
ATOM 601 N N . ALA A 1 79 ? 1.038 -4.836 -3.928 1.00 90.19 79 ALA A N 1
ATOM 602 C CA . ALA A 1 79 ? 1.636 -3.667 -3.304 1.00 90.19 79 ALA A CA 1
ATOM 603 C C . ALA A 1 79 ? 2.183 -4.013 -1.922 1.00 90.19 79 ALA A C 1
ATOM 605 O O . ALA A 1 79 ? 1.573 -4.794 -1.185 1.00 90.19 79 ALA A O 1
ATOM 606 N N . ASP A 1 80 ? 3.263 -3.345 -1.539 1.00 90.56 80 ASP A N 1
ATOM 607 C CA . ASP A 1 80 ? 3.733 -3.367 -0.163 1.00 90.56 80 ASP A CA 1
ATOM 608 C C . ASP A 1 80 ? 2.787 -2.580 0.748 1.00 90.56 80 ASP A C 1
ATOM 610 O O . ASP A 1 80 ? 2.075 -1.670 0.315 1.00 90.56 80 ASP A O 1
ATOM 614 N N . CYS A 1 81 ? 2.795 -2.899 2.042 1.00 89.56 81 CYS A N 1
ATOM 615 C CA . CYS A 1 81 ? 2.046 -2.151 3.047 1.00 89.56 81 CYS A CA 1
ATOM 616 C C . CYS A 1 81 ? 2.988 -1.617 4.125 1.00 89.56 81 CYS A C 1
ATOM 618 O O . CYS A 1 81 ? 3.860 -2.324 4.620 1.00 89.56 81 CYS A O 1
ATOM 620 N N . SER A 1 82 ? 2.794 -0.362 4.514 1.00 90.19 82 SER A N 1
ATOM 621 C CA . SER A 1 82 ? 3.567 0.309 5.557 1.00 90.19 82 SER A CA 1
ATOM 622 C C . SER A 1 82 ? 2.667 1.160 6.448 1.00 90.19 82 SER A C 1
ATOM 624 O O . SER A 1 82 ? 1.591 1.607 6.047 1.00 90.19 82 SER A O 1
ATOM 626 N N . PHE A 1 83 ? 3.118 1.406 7.675 1.00 88.88 83 PHE A N 1
ATOM 627 C CA . PHE A 1 83 ? 2.445 2.295 8.615 1.00 88.88 83 PHE A CA 1
ATOM 628 C C . PHE A 1 83 ? 3.016 3.706 8.492 1.00 88.88 83 PHE A C 1
ATOM 630 O O . PHE A 1 83 ? 4.220 3.912 8.625 1.00 88.88 83 PHE A O 1
ATOM 637 N N . ALA A 1 84 ? 2.155 4.693 8.253 1.00 85.75 84 ALA A N 1
ATOM 638 C CA . ALA A 1 84 ? 2.557 6.095 8.259 1.00 85.75 84 ALA A CA 1
ATOM 639 C C . ALA A 1 84 ? 1.480 6.931 8.952 1.00 85.75 84 ALA A C 1
ATOM 641 O O . ALA A 1 84 ? 0.319 6.855 8.557 1.00 85.75 84 ALA A O 1
ATOM 642 N N . PRO A 1 85 ? 1.811 7.745 9.967 1.00 76.50 85 PRO A N 1
ATOM 643 C CA . PRO A 1 85 ? 0.815 8.551 10.671 1.00 76.50 85 PRO A CA 1
ATOM 644 C C . PRO A 1 85 ? 0.259 9.691 9.804 1.00 76.50 85 PRO A C 1
ATOM 646 O O . PRO A 1 85 ? -0.808 10.223 10.100 1.00 76.50 85 PRO A O 1
ATOM 649 N N . SER A 1 86 ? 0.968 10.089 8.741 1.00 77.44 86 SER A N 1
ATOM 650 C CA . SER A 1 86 ? 0.483 11.058 7.756 1.00 77.44 86 SER A CA 1
ATOM 651 C C . SER A 1 86 ? 1.217 10.906 6.421 1.00 77.44 86 SER A C 1
ATOM 653 O O . SER A 1 86 ? 2.256 10.260 6.349 1.00 77.44 86 SER A O 1
ATOM 655 N N . GLU A 1 87 ? 0.723 11.548 5.364 1.00 78.25 87 GLU A N 1
ATOM 656 C CA . GLU A 1 87 ? 1.448 11.613 4.086 1.00 78.25 87 GLU A CA 1
ATOM 657 C C . GLU A 1 87 ? 2.796 12.348 4.209 1.00 78.25 87 GLU A C 1
ATOM 659 O O . GLU A 1 87 ? 3.769 11.974 3.563 1.00 78.25 87 GLU A O 1
ATOM 664 N N . ASN A 1 88 ? 2.893 13.318 5.123 1.00 77.56 88 ASN A N 1
ATOM 665 C CA . ASN A 1 88 ? 4.092 14.139 5.325 1.00 77.56 88 ASN A CA 1
ATOM 666 C C . ASN A 1 88 ? 5.271 13.383 5.958 1.00 77.56 88 ASN A C 1
ATOM 668 O O . ASN A 1 88 ? 6.366 13.933 6.043 1.00 77.56 88 ASN A O 1
ATOM 672 N N . THR A 1 89 ? 5.057 12.162 6.461 1.00 74.00 89 THR A N 1
ATOM 673 C CA . THR A 1 89 ? 6.137 11.332 7.019 1.00 74.00 89 THR A CA 1
ATOM 674 C C . THR A 1 89 ? 6.810 10.450 5.973 1.00 74.00 89 THR A C 1
ATOM 676 O O . THR A 1 89 ? 7.763 9.749 6.303 1.00 74.00 89 THR A O 1
ATOM 679 N N . ILE A 1 90 ? 6.329 10.474 4.730 1.00 78.44 90 ILE A N 1
ATOM 680 C CA . ILE A 1 90 ? 6.919 9.722 3.626 1.00 78.44 90 ILE A CA 1
ATOM 681 C C . ILE A 1 90 ? 8.090 10.521 3.057 1.00 78.44 90 ILE A C 1
ATOM 683 O O . ILE A 1 90 ? 8.000 11.730 2.841 1.00 78.44 90 ILE A O 1
ATOM 687 N N . LYS A 1 91 ? 9.199 9.829 2.806 1.00 73.88 91 LYS A N 1
ATOM 688 C CA . LYS A 1 91 ? 10.355 10.378 2.101 1.00 73.88 91 LYS A CA 1
ATOM 689 C C . LYS A 1 91 ? 9.986 10.662 0.643 1.00 73.88 91 LYS A C 1
ATOM 691 O O . LYS A 1 91 ? 9.882 9.754 -0.173 1.00 73.88 91 LYS A O 1
ATOM 696 N N . TYR A 1 92 ? 9.719 11.930 0.330 1.00 68.81 92 TYR A N 1
ATOM 697 C CA . TYR A 1 92 ? 9.266 12.348 -1.003 1.00 68.81 92 TYR A CA 1
ATOM 698 C C . TYR A 1 92 ? 10.314 12.150 -2.102 1.00 68.81 92 TYR A C 1
ATOM 700 O O . TYR A 1 92 ? 9.946 12.096 -3.270 1.00 68.81 92 TYR A O 1
ATOM 708 N N . ASP A 1 93 ? 11.593 12.047 -1.747 1.00 67.69 93 ASP A N 1
ATOM 709 C CA . ASP A 1 93 ? 12.690 11.762 -2.673 1.00 67.69 93 ASP A CA 1
ATOM 710 C C . ASP A 1 93 ? 12.586 10.377 -3.326 1.00 67.69 93 ASP A C 1
ATOM 712 O O . ASP A 1 93 ? 13.149 10.173 -4.398 1.00 67.69 93 ASP A O 1
ATOM 716 N N . GLU A 1 94 ? 11.812 9.466 -2.736 1.00 74.62 94 GLU A N 1
ATOM 717 C CA . GLU A 1 94 ? 11.572 8.118 -3.258 1.00 74.62 94 GLU A CA 1
ATOM 718 C C . GLU A 1 94 ? 10.222 8.000 -3.994 1.00 74.62 94 GLU A C 1
ATOM 720 O O . GLU A 1 94 ? 9.970 7.000 -4.666 1.00 74.62 94 GLU A O 1
ATOM 725 N N . VAL A 1 95 ? 9.348 9.014 -3.899 1.00 87.06 95 VAL A N 1
ATOM 726 C CA . VAL A 1 95 ? 7.997 8.989 -4.481 1.00 87.06 95 VAL A CA 1
ATOM 727 C C . VAL A 1 95 ? 8.017 9.497 -5.919 1.00 87.06 95 VAL A C 1
ATOM 729 O O . VAL A 1 95 ? 8.389 10.636 -6.201 1.00 87.06 95 VAL A O 1
ATOM 732 N N . MET A 1 96 ? 7.520 8.666 -6.827 1.00 89.75 96 MET A N 1
ATOM 733 C CA . MET A 1 96 ? 7.368 8.973 -8.243 1.00 89.75 96 MET A CA 1
ATOM 734 C C . MET A 1 96 ? 5.892 9.164 -8.605 1.00 89.75 96 MET A C 1
ATOM 736 O O . MET A 1 96 ? 4.976 8.805 -7.858 1.00 89.75 96 MET A O 1
ATOM 740 N N . ASN A 1 97 ? 5.643 9.750 -9.776 1.00 92.00 97 ASN A N 1
ATOM 741 C CA . ASN A 1 97 ? 4.287 9.812 -10.306 1.00 92.00 97 ASN A CA 1
ATOM 742 C C . ASN A 1 97 ? 3.838 8.412 -10.739 1.00 92.00 97 ASN A C 1
ATOM 744 O O . ASN A 1 97 ? 4.605 7.649 -11.310 1.00 92.00 97 ASN A O 1
ATOM 748 N N . ASP A 1 98 ? 2.572 8.086 -10.503 1.00 93.75 98 ASP A N 1
ATOM 749 C CA . ASP A 1 98 ? 1.991 6.809 -10.919 1.00 93.75 98 ASP A CA 1
ATOM 750 C C . ASP A 1 98 ? 1.549 6.865 -12.394 1.00 93.75 98 ASP A C 1
ATOM 752 O O . ASP A 1 98 ? 0.354 6.953 -12.698 1.00 93.75 98 ASP A O 1
ATOM 756 N N . THR A 1 99 ? 2.522 6.907 -13.312 1.00 94.19 99 THR A N 1
ATOM 757 C CA . THR A 1 99 ? 2.299 7.018 -14.764 1.00 94.19 99 THR A CA 1
ATOM 758 C C . THR A 1 99 ? 3.160 6.034 -15.560 1.00 94.19 99 THR A C 1
ATOM 760 O O . THR A 1 99 ? 4.208 5.608 -15.069 1.00 94.19 99 THR A O 1
ATOM 763 N N . PRO A 1 100 ? 2.778 5.711 -16.814 1.00 93.75 100 PRO A N 1
ATOM 764 C CA . PRO A 1 100 ? 3.558 4.818 -17.672 1.00 93.75 100 PRO A CA 1
ATOM 765 C C . PRO A 1 100 ? 5.028 5.217 -17.835 1.00 93.75 100 PRO A C 1
ATOM 767 O O . PRO A 1 100 ? 5.893 4.350 -17.889 1.00 93.75 100 PRO A O 1
ATOM 770 N N . GLU A 1 101 ? 5.330 6.516 -17.891 1.00 93.50 101 GLU A N 1
ATOM 771 C CA . GLU A 1 101 ? 6.704 7.008 -18.018 1.00 93.50 101 GLU A CA 1
ATOM 772 C C . GLU A 1 101 ? 7.538 6.682 -16.774 1.00 93.50 101 GLU A C 1
ATOM 774 O O . GLU A 1 101 ? 8.673 6.228 -16.893 1.00 93.50 101 GLU A O 1
ATOM 779 N N . SER A 1 102 ? 6.976 6.879 -15.581 1.00 93.12 102 SER A N 1
ATOM 780 C CA . SER A 1 102 ? 7.648 6.555 -14.321 1.00 93.12 102 SER A CA 1
ATOM 781 C C . SER A 1 102 ? 7.762 5.046 -14.095 1.00 93.12 102 SER A C 1
ATOM 783 O O . SER A 1 102 ? 8.788 4.591 -13.599 1.00 93.12 102 SER A O 1
ATOM 785 N N . TRP A 1 103 ? 6.771 4.259 -14.520 1.00 93.69 103 TRP A N 1
ATOM 786 C CA . TRP A 1 103 ? 6.846 2.793 -14.497 1.00 93.69 103 TRP A CA 1
ATOM 787 C C . TRP A 1 103 ? 7.962 2.265 -15.404 1.00 93.69 103 TRP A C 1
ATOM 789 O O . TRP A 1 103 ? 8.718 1.380 -15.006 1.00 93.69 103 TRP A O 1
ATOM 799 N N . ALA A 1 104 ? 8.113 2.839 -16.602 1.00 91.12 104 ALA A N 1
ATOM 800 C CA . ALA A 1 104 ? 9.209 2.497 -17.503 1.00 91.12 104 ALA A CA 1
ATOM 801 C C . ALA A 1 104 ? 10.575 2.849 -16.891 1.00 91.12 104 ALA A C 1
ATOM 803 O O . ALA A 1 104 ? 11.484 2.024 -16.921 1.00 91.12 104 ALA A O 1
ATOM 804 N N . GLN A 1 105 ? 10.703 4.027 -16.270 1.00 90.31 105 GLN A N 1
ATOM 805 C CA . GLN A 1 105 ? 11.929 4.439 -15.573 1.00 90.31 105 GLN A CA 1
ATOM 806 C C . GLN A 1 105 ? 12.301 3.490 -14.424 1.00 90.31 105 GLN A C 1
ATOM 808 O O . GLN A 1 105 ? 13.466 3.115 -14.299 1.00 90.31 105 GLN A O 1
ATOM 813 N N . ALA A 1 106 ? 11.324 3.076 -13.614 1.00 89.00 106 ALA A N 1
ATOM 814 C CA . ALA A 1 106 ? 11.522 2.100 -12.544 1.00 89.00 106 ALA A CA 1
ATOM 815 C C . ALA A 1 106 ? 11.983 0.739 -13.097 1.00 89.00 106 ALA A C 1
ATOM 817 O O . ALA A 1 106 ? 12.978 0.175 -12.639 1.00 89.00 106 ALA A O 1
ATOM 818 N N . ALA A 1 107 ? 11.325 0.244 -14.151 1.00 87.62 107 ALA A N 1
ATOM 819 C CA . ALA 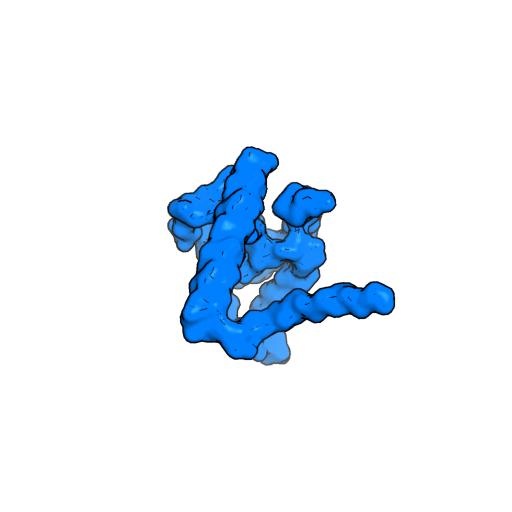A 1 107 ? 11.692 -1.014 -14.799 1.00 87.62 107 ALA A CA 1
ATOM 820 C C . ALA A 1 107 ? 13.112 -0.980 -15.398 1.00 87.62 107 ALA A C 1
ATOM 822 O O . ALA A 1 107 ? 13.863 -1.950 -15.275 1.00 87.62 107 ALA A O 1
ATOM 823 N N . GLU A 1 108 ? 13.502 0.137 -16.018 1.00 87.81 108 GLU A N 1
ATOM 824 C CA . GLU A 1 108 ? 14.857 0.345 -16.541 1.00 87.81 108 GLU A CA 1
ATOM 825 C C . GLU A 1 108 ? 15.905 0.382 -15.417 1.00 87.81 108 GLU A C 1
ATOM 827 O O . GLU A 1 108 ? 16.948 -0.268 -15.526 1.00 87.81 108 GLU A O 1
ATOM 832 N N . GLY A 1 109 ? 15.619 1.086 -14.316 1.00 85.25 109 GLY A N 1
ATOM 833 C CA . GLY A 1 109 ? 16.498 1.158 -13.146 1.00 85.25 109 GLY A CA 1
ATOM 834 C C . GLY A 1 109 ? 16.709 -0.198 -12.465 1.00 85.25 109 GLY A C 1
ATOM 835 O O . GLY A 1 109 ? 17.844 -0.555 -12.124 1.00 85.25 109 GLY A O 1
ATOM 836 N N . ALA A 1 110 ? 15.643 -0.990 -12.329 1.00 84.38 110 ALA A N 1
ATOM 837 C CA . ALA A 1 110 ? 15.709 -2.349 -11.796 1.00 84.38 110 ALA A CA 1
ATOM 838 C C . ALA A 1 110 ? 16.543 -3.273 -12.699 1.00 84.38 110 ALA A C 1
ATOM 840 O O . ALA A 1 110 ? 17.387 -4.030 -12.209 1.00 84.38 110 ALA A O 1
ATOM 841 N N . ALA A 1 111 ? 16.363 -3.176 -14.021 1.00 83.12 111 ALA A N 1
ATOM 842 C CA . ALA A 1 111 ? 17.142 -3.947 -14.982 1.00 83.12 111 ALA A CA 1
ATOM 843 C C . ALA A 1 111 ? 18.639 -3.598 -14.916 1.00 83.12 111 ALA A C 1
ATOM 845 O O . ALA A 1 111 ? 19.461 -4.503 -14.775 1.00 83.12 111 ALA A O 1
ATOM 846 N N . ASP A 1 112 ? 19.007 -2.311 -14.954 1.00 84.81 112 ASP A N 1
ATOM 847 C CA . ASP A 1 112 ? 20.411 -1.872 -14.855 1.00 84.81 112 ASP A CA 1
ATOM 848 C C . ASP A 1 112 ? 21.060 -2.336 -13.539 1.00 84.81 112 ASP A C 1
ATOM 850 O O . ASP A 1 112 ? 22.167 -2.882 -13.535 1.00 84.81 112 ASP A O 1
ATOM 854 N N . SER A 1 113 ? 20.340 -2.214 -12.421 1.00 81.81 113 SER A N 1
ATOM 855 C CA . SER A 1 113 ? 20.812 -2.679 -11.111 1.00 81.81 113 SER A CA 1
ATOM 856 C C . SER A 1 113 ? 21.048 -4.191 -11.089 1.00 81.81 113 SER A C 1
ATOM 858 O O . SER A 1 113 ? 22.093 -4.649 -10.616 1.00 81.81 113 SER A O 1
ATOM 860 N N . TYR A 1 114 ? 20.129 -4.972 -11.667 1.00 81.44 114 TYR A N 1
ATOM 861 C CA . TYR A 1 114 ? 20.283 -6.418 -11.809 1.00 81.44 114 TYR A CA 1
ATOM 862 C C . TYR A 1 114 ? 21.505 -6.781 -12.663 1.00 81.44 114 TYR A C 1
ATOM 864 O O . TYR A 1 114 ? 22.310 -7.619 -12.253 1.00 81.44 114 TYR A O 1
ATOM 872 N N . PHE A 1 115 ? 21.703 -6.126 -13.812 1.00 83.75 115 PHE A N 1
ATOM 873 C CA . PHE A 1 115 ? 22.868 -6.370 -14.669 1.00 83.75 115 PHE A CA 1
ATOM 874 C C . PHE A 1 115 ? 24.188 -6.063 -13.955 1.00 83.75 115 PHE A C 1
ATOM 876 O O . PHE A 1 115 ? 25.131 -6.854 -14.041 1.00 83.75 115 PHE A O 1
ATOM 883 N N . ARG A 1 116 ? 24.263 -4.957 -13.206 1.00 82.62 116 ARG A N 1
ATOM 884 C CA . ARG A 1 116 ? 25.455 -4.613 -12.413 1.00 82.62 116 ARG A CA 1
ATOM 885 C C . ARG A 1 116 ? 25.724 -5.631 -11.311 1.00 82.62 116 ARG A C 1
ATOM 887 O O . ARG A 1 116 ? 26.873 -6.028 -11.122 1.00 82.62 116 ARG A O 1
ATOM 894 N N . MET A 1 117 ? 24.684 -6.093 -10.617 1.00 83.88 117 MET A N 1
ATOM 895 C CA . MET A 1 117 ? 24.814 -7.149 -9.612 1.00 83.88 117 MET A CA 1
ATOM 896 C C . MET A 1 117 ? 25.328 -8.449 -10.240 1.00 83.88 117 MET A C 1
ATOM 898 O O . MET A 1 117 ? 26.260 -9.050 -9.712 1.00 83.88 117 MET A O 1
ATOM 902 N N . GLN A 1 118 ? 24.786 -8.853 -11.392 1.00 83.25 118 GLN A N 1
ATOM 903 C CA . GLN A 1 118 ? 25.259 -10.029 -12.129 1.00 83.25 118 GLN A CA 1
ATOM 904 C C . GLN A 1 118 ? 26.741 -9.902 -12.500 1.00 83.25 118 GLN A C 1
ATOM 906 O O . GLN A 1 118 ? 27.515 -10.827 -12.271 1.00 83.25 118 GLN A O 1
ATOM 911 N N . GLN A 1 119 ? 27.177 -8.744 -13.006 1.00 83.62 119 GLN A N 1
ATOM 912 C CA . GLN A 1 119 ? 28.593 -8.500 -13.300 1.00 83.62 119 GLN A CA 1
ATOM 913 C C . GLN A 1 119 ? 29.477 -8.587 -12.050 1.00 83.62 119 GLN A C 1
ATOM 915 O O . GLN A 1 119 ? 30.552 -9.184 -12.104 1.00 83.62 119 GLN A O 1
ATOM 920 N N . TYR A 1 120 ? 29.025 -8.024 -10.927 1.00 84.75 120 TYR A N 1
ATOM 921 C CA . TYR A 1 120 ? 29.744 -8.077 -9.657 1.00 84.75 120 TYR A CA 1
ATOM 922 C C . TYR A 1 120 ? 29.900 -9.516 -9.149 1.00 84.75 120 TYR A C 1
ATOM 924 O O . TYR A 1 120 ? 31.014 -9.935 -8.831 1.00 84.75 120 TYR A O 1
ATOM 932 N N . VAL A 1 121 ? 28.808 -10.287 -9.122 1.00 83.88 121 VAL A N 1
ATOM 933 C CA . VAL A 1 121 ? 28.818 -11.698 -8.705 1.00 83.88 121 VAL A CA 1
ATOM 934 C C . VAL A 1 121 ? 29.721 -12.517 -9.624 1.00 83.88 121 VAL A C 1
ATOM 936 O O . VAL A 1 121 ? 30.596 -13.220 -9.131 1.00 83.88 121 VAL A O 1
ATOM 939 N N . ASN A 1 122 ? 29.608 -12.343 -10.944 1.00 81.75 122 ASN A N 1
ATOM 940 C CA . ASN A 1 122 ? 30.462 -13.037 -11.910 1.00 81.75 122 ASN A CA 1
ATOM 941 C C . ASN A 1 122 ? 31.958 -12.735 -11.714 1.00 81.75 122 ASN A C 1
ATOM 943 O O . ASN A 1 122 ? 32.795 -13.595 -11.978 1.00 81.75 122 ASN A O 1
ATOM 947 N N . HIS A 1 123 ? 32.311 -11.521 -11.278 1.00 83.62 123 HIS A N 1
ATOM 948 C CA . HIS A 1 123 ? 33.706 -11.136 -11.064 1.00 83.62 123 HIS A CA 1
ATOM 949 C C . HIS A 1 123 ? 34.263 -11.597 -9.708 1.00 83.62 123 HIS A C 1
ATOM 951 O O . HIS A 1 123 ? 35.417 -12.017 -9.637 1.00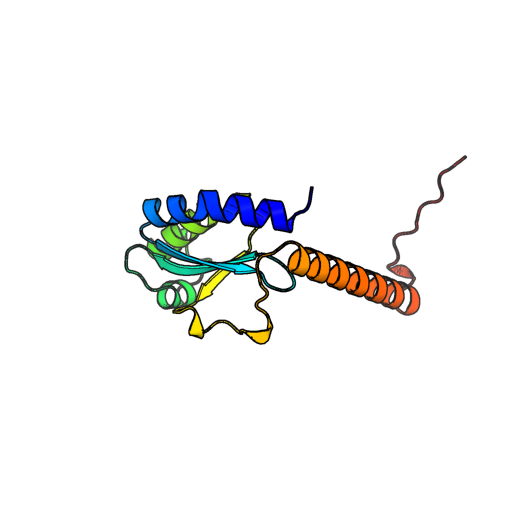 83.62 123 HIS A O 1
ATOM 957 N N . HIS A 1 124 ? 33.474 -11.503 -8.635 1.00 83.31 124 HIS A N 1
ATOM 958 C CA . HIS A 1 124 ? 33.958 -11.698 -7.263 1.00 83.31 124 HIS A CA 1
ATOM 959 C C . HIS A 1 124 ? 33.582 -13.043 -6.636 1.00 83.31 124 HIS A C 1
ATOM 961 O O . HIS A 1 124 ? 34.273 -13.489 -5.723 1.00 83.31 124 HIS A O 1
ATOM 967 N N . HIS A 1 125 ? 32.518 -13.678 -7.123 1.00 80.75 125 HIS A N 1
ATOM 968 C CA . HIS A 1 125 ? 31.976 -14.938 -6.616 1.00 80.75 125 HIS A CA 1
ATOM 969 C C . HIS A 1 125 ? 31.610 -15.878 -7.778 1.00 80.75 125 HIS A C 1
ATOM 971 O O . HIS A 1 125 ? 30.447 -16.271 -7.909 1.00 80.75 125 HIS A O 1
ATOM 977 N N . PRO A 1 126 ? 32.571 -16.232 -8.655 1.00 73.88 126 PRO A N 1
ATOM 978 C CA . PRO A 1 126 ? 32.305 -17.049 -9.842 1.00 73.88 126 PRO A CA 1
ATOM 979 C C . PRO A 1 126 ? 31.718 -18.433 -9.511 1.00 73.88 126 PRO A C 1
ATOM 981 O O . PRO A 1 126 ? 31.047 -19.036 -10.343 1.00 73.88 126 PRO A O 1
ATOM 984 N N . GLU A 1 127 ? 31.937 -18.941 -8.297 1.00 78.31 127 GLU A N 1
ATOM 985 C CA . GLU A 1 127 ? 31.353 -20.180 -7.775 1.00 78.31 127 GLU A CA 1
ATOM 986 C C . GLU A 1 127 ? 29.854 -20.088 -7.438 1.00 78.31 127 GLU A C 1
ATOM 988 O O . GLU A 1 127 ? 29.193 -21.119 -7.331 1.00 78.31 127 GLU A O 1
ATOM 993 N N . ALA A 1 128 ? 29.317 -18.876 -7.265 1.00 69.38 128 ALA A N 1
ATOM 994 C CA . ALA A 1 128 ? 27.900 -18.624 -7.001 1.00 69.38 128 ALA A CA 1
ATOM 995 C C . ALA A 1 128 ? 27.090 -18.380 -8.288 1.00 69.38 128 ALA A C 1
ATOM 997 O O . ALA A 1 128 ? 25.864 -18.256 -8.239 1.00 69.38 128 ALA A O 1
ATOM 998 N N . CYS A 1 129 ? 27.756 -18.319 -9.444 1.00 65.06 129 CYS A N 1
ATOM 999 C CA . CYS A 1 129 ? 27.099 -18.257 -10.740 1.00 65.06 129 CYS A CA 1
ATOM 1000 C C . CYS A 1 129 ? 26.374 -19.580 -11.001 1.00 65.06 129 CYS A C 1
ATOM 1002 O O . CYS A 1 129 ? 27.007 -20.631 -11.092 1.00 65.06 129 CYS A O 1
ATOM 1004 N N . ILE A 1 130 ? 25.049 -19.536 -11.164 1.00 60.91 130 ILE A N 1
ATOM 1005 C CA . ILE A 1 130 ? 24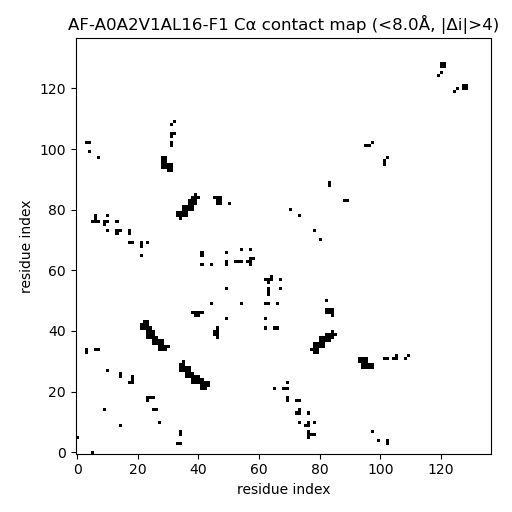.309 -20.673 -11.721 1.00 60.91 130 ILE A CA 1
ATOM 1006 C C . ILE A 1 130 ? 24.865 -20.878 -13.137 1.00 60.91 130 ILE A C 1
ATOM 1008 O O . ILE A 1 130 ? 24.788 -19.941 -13.939 1.00 60.91 130 ILE A O 1
ATOM 1012 N N . PRO A 1 131 ? 25.456 -22.040 -13.469 1.00 52.16 131 PRO A N 1
ATOM 1013 C CA . PRO A 1 131 ? 25.878 -22.289 -14.833 1.00 52.16 131 PRO A CA 1
ATOM 1014 C C . PRO A 1 131 ? 24.639 -22.175 -15.721 1.00 52.16 131 PRO A C 1
ATOM 1016 O O . PRO A 1 131 ? 23.636 -22.839 -15.460 1.00 52.16 131 PRO A O 1
ATOM 1019 N N . CYS A 1 132 ? 24.697 -21.355 -16.773 1.00 49.12 132 CYS A N 1
ATOM 1020 C CA . CYS A 1 132 ? 23.834 -21.579 -17.924 1.00 49.12 132 CYS A CA 1
ATOM 1021 C C . CYS A 1 132 ? 24.195 -22.975 -18.429 1.00 49.12 132 CYS A C 1
ATOM 1023 O O . CYS A 1 132 ? 25.194 -23.127 -19.132 1.00 49.12 132 CYS A O 1
ATOM 1025 N N . GLU A 1 133 ? 23.469 -24.002 -17.988 1.00 48.47 133 GLU A N 1
ATOM 1026 C CA . GLU A 1 133 ? 23.617 -25.335 -18.543 1.00 48.47 133 GLU A CA 1
ATOM 1027 C C . GLU A 1 133 ? 23.332 -25.215 -20.036 1.00 48.47 133 GLU A C 1
ATOM 1029 O O . GLU A 1 133 ? 22.207 -24.990 -20.475 1.00 48.47 133 GLU A O 1
ATOM 1034 N N . SER A 1 134 ? 24.418 -25.265 -20.802 1.00 49.56 134 SER A N 1
ATOM 1035 C CA . SER A 1 134 ? 24.446 -25.503 -22.232 1.00 49.56 134 SER A CA 1
ATOM 1036 C C . SER A 1 134 ? 23.423 -26.587 -22.557 1.00 49.56 134 SER A C 1
ATOM 1038 O O . SER A 1 134 ? 23.531 -27.700 -22.038 1.00 49.56 134 SER A O 1
ATOM 1040 N N . GLU A 1 135 ? 22.447 -26.255 -23.401 1.00 41.38 135 GLU A N 1
ATOM 1041 C CA . GLU A 1 135 ? 21.546 -27.234 -24.004 1.00 41.38 135 GLU A CA 1
ATOM 1042 C C . GLU A 1 135 ? 22.371 -28.425 -24.525 1.00 41.38 135 GLU A C 1
ATOM 1044 O O . GLU A 1 135 ? 23.329 -28.217 -25.282 1.00 41.38 135 GLU A O 1
ATOM 1049 N N . PRO A 1 136 ? 22.050 -29.674 -24.145 1.00 47.75 136 PRO A N 1
ATOM 1050 C CA . PRO A 1 136 ? 22.586 -30.815 -24.857 1.00 47.75 136 PRO A CA 1
ATOM 1051 C C . PRO A 1 136 ? 21.895 -30.899 -26.224 1.00 47.75 136 PRO A C 1
ATOM 1053 O O . PRO A 1 136 ? 20.668 -30.984 -26.299 1.00 47.75 136 PRO A O 1
ATOM 1056 N N . LEU A 1 137 ? 22.721 -30.849 -27.275 1.00 42.19 137 LEU A N 1
ATOM 1057 C CA . LEU A 1 137 ? 22.394 -31.180 -28.668 1.00 42.19 137 LEU A CA 1
ATOM 1058 C C . LEU A 1 137 ? 21.710 -32.547 -28.811 1.00 42.19 137 LEU A C 1
ATOM 1060 O O . LEU A 1 137 ? 22.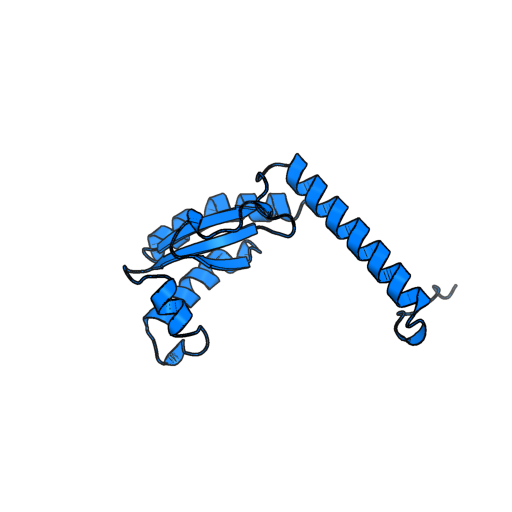127 -33.491 -28.100 1.00 42.19 137 LEU A O 1
#

Solvent-accessible surface area (backbone atoms only — not comparable to full-atom values): 7828 Å² total; per-residue (Å²): 130,64,65,60,63,51,25,54,55,38,40,72,62,44,48,64,56,42,24,62,77,50,49,34,46,66,52,71,48,30,38,63,85,49,44,38,35,34,36,27,31,43,73,86,40,49,23,59,64,41,58,78,60,34,75,89,40,35,92,82,31,74,67,33,37,51,52,50,51,46,51,60,64,48,46,90,29,72,45,48,78,47,71,32,80,46,78,86,74,54,69,64,93,49,56,48,66,89,43,74,69,46,47,50,52,24,54,50,53,52,50,54,51,50,53,52,49,52,52,50,40,56,72,76,38,57,88,73,52,79,74,82,76,72,81,83,129

Secondary structure (DSSP, 8-state):
--HHHHHHHHHHHHHHHHHHHTTEEEEEEEESS-EEEEEEEETTEEHHHHHHH-GGGTTT-HHHHHHHHHHHHHGGG--EEEE-SSGGGS-GGGEE-SSHHHHHHHHHHHHHHHHHHHHHHHHH-GGGSPP------

Radius of gyration: 19.23 Å; Cα contacts (8 Å, |Δi|>4): 167; chains: 1; bounding box: 49×45×50 Å

pLDDT: mean 85.43, std 11.84, range [41.38, 97.5]

Mean predicted aligned error: 8.0 Å